Protein AF-A0A382H7U0-F1 (afdb_monomer)

Mean predicted aligned error: 3.83 Å

Radius of gyration: 14.36 Å; Cα contacts (8 Å, |Δi|>4): 143; chains: 1; bounding box: 32×33×40 Å

Foldseek 3Di:
DAFLLRHDAAAPDAPVNVVVCVPVPDDAAEDEQPDPVSLVVCVVVVHQAYEYELVCLLVSCVVVVHHQYEYEDDPPPDQDPVVQVVVVSVSSSSPHRYYDYPDDPPRD

Solvent-accessible surface area (backbone atoms only — not comparable to full-atom values): 6402 Å² total; per-residue (Å²): 95,68,45,74,58,72,44,87,43,60,57,79,53,48,76,65,52,57,56,66,40,60,88,67,78,72,80,81,49,73,49,65,51,92,46,71,70,47,42,51,50,38,59,76,69,62,51,55,30,40,39,41,50,77,92,46,41,67,62,49,40,71,77,43,64,32,57,33,32,30,32,52,62,66,88,88,78,60,62,40,60,66,55,49,50,54,52,44,52,53,45,25,37,69,63,40,74,40,74,47,68,92,67,64,95,79,51,103

Secondary structure (DSSP, 8-state):
-B-TTS-B---S--HHHHHHHTTSS----EE--SSHHHHHHHHHTT-SEEEE-TTTHHHHHHH-SSSEEEEEPPTT--SSHHHHHHHHHHHHHTT-SEEE-SS-TT--

Sequence (108 aa):
MYDFGRAPAKRDYTVKDLKDLKGSGTVLSMSNPANEAELRACLEAEIDLLTVWAEQLDECRRIAPTQFMGIGSTWAQFGTADEILSHAVDLMGRGADMYYTIRSYEVI

Structure (mmCIF, N/CA/C/O backbone):
data_AF-A0A382H7U0-F1
#
_entry.id   AF-A0A382H7U0-F1
#
loop_
_atom_site.group_PDB
_atom_site.id
_atom_site.type_symbol
_atom_site.label_atom_id
_atom_site.label_alt_id
_atom_site.label_comp_id
_atom_site.label_asym_id
_atom_site.label_entity_id
_atom_site.label_seq_id
_atom_site.pdbx_PDB_ins_code
_atom_site.Cartn_x
_atom_site.Cartn_y
_atom_site.Cartn_z
_atom_site.occupancy
_atom_site.B_iso_or_equiv
_atom_site.auth_seq_id
_atom_site.auth_comp_id
_atom_site.auth_asym_id
_atom_site.auth_atom_id
_atom_site.pdbx_PDB_model_num
ATOM 1 N N . MET A 1 1 ? -13.898 -7.919 0.436 1.00 85.00 1 MET A N 1
ATOM 2 C CA . MET A 1 1 ? -13.397 -7.953 -0.959 1.00 85.00 1 MET A CA 1
ATOM 3 C C . MET A 1 1 ? -12.481 -9.162 -1.115 1.00 85.00 1 MET A C 1
ATOM 5 O O . MET A 1 1 ? -12.192 -9.791 -0.107 1.00 85.00 1 MET A O 1
ATOM 9 N N . TYR A 1 2 ? -12.077 -9.521 -2.331 1.00 86.88 2 TYR A N 1
ATOM 10 C CA . TYR A 1 2 ? -10.973 -10.463 -2.546 1.00 86.88 2 TYR A CA 1
ATOM 11 C C . TYR A 1 2 ? -9.753 -9.673 -3.015 1.00 86.88 2 TYR A C 1
ATOM 13 O O . TYR A 1 2 ? -9.923 -8.686 -3.735 1.00 86.88 2 TYR A O 1
ATOM 21 N N . ASP A 1 3 ? -8.562 -10.069 -2.579 1.00 86.19 3 ASP A N 1
ATOM 22 C CA . ASP A 1 3 ? -7.310 -9.520 -3.099 1.00 86.19 3 ASP A CA 1
ATOM 23 C C . ASP A 1 3 ? -6.883 -10.210 -4.410 1.00 86.19 3 ASP A C 1
ATOM 25 O O . ASP A 1 3 ? -7.533 -11.141 -4.899 1.00 86.19 3 ASP A O 1
ATOM 29 N N . PHE A 1 4 ? -5.780 -9.742 -4.999 1.00 86.19 4 PHE A N 1
ATOM 30 C CA . PHE A 1 4 ? -5.209 -10.322 -6.219 1.00 86.19 4 PHE A CA 1
ATOM 31 C C . PHE A 1 4 ? -4.718 -11.768 -6.025 1.00 86.19 4 PHE A C 1
ATOM 33 O O . PHE A 1 4 ? -4.685 -12.535 -6.988 1.00 86.19 4 PHE A O 1
ATOM 40 N N . GLY A 1 5 ? -4.404 -12.160 -4.786 1.00 87.38 5 GLY A N 1
ATOM 41 C CA . GLY A 1 5 ? -4.040 -13.521 -4.387 1.00 87.38 5 GLY A CA 1
ATOM 42 C C . GLY A 1 5 ? -5.231 -14.475 -4.247 1.00 87.38 5 GLY A C 1
ATOM 43 O O . GLY A 1 5 ? -5.038 -15.658 -3.969 1.00 87.38 5 GLY A O 1
ATOM 44 N N . ARG A 1 6 ? -6.463 -13.998 -4.493 1.00 88.75 6 ARG A N 1
ATOM 45 C CA . ARG A 1 6 ? -7.723 -14.753 -4.350 1.00 88.75 6 ARG A CA 1
ATOM 46 C C . ARG A 1 6 ? -8.042 -15.119 -2.898 1.00 88.75 6 ARG A C 1
ATOM 48 O O . ARG A 1 6 ? -8.803 -16.060 -2.658 1.00 88.75 6 ARG A O 1
ATOM 55 N N . ALA A 1 7 ? -7.529 -14.356 -1.937 1.00 87.31 7 ALA A N 1
ATOM 56 C CA . ALA A 1 7 ? -7.880 -14.486 -0.532 1.00 87.31 7 ALA A CA 1
ATOM 57 C C . ALA A 1 7 ? -8.951 -13.450 -0.133 1.00 87.31 7 ALA A C 1
ATOM 59 O O . ALA A 1 7 ? -8.956 -12.321 -0.639 1.00 87.31 7 ALA A O 1
ATOM 60 N N . PRO A 1 8 ? -9.888 -13.798 0.771 1.00 89.88 8 PRO A N 1
ATOM 61 C CA . PRO A 1 8 ? -10.773 -12.815 1.379 1.00 89.88 8 PRO A CA 1
ATOM 62 C C . PRO A 1 8 ? -9.967 -11.748 2.125 1.00 89.88 8 PRO A C 1
ATOM 64 O O . PRO A 1 8 ? -9.121 -12.057 2.959 1.00 89.88 8 PRO A O 1
ATOM 67 N N . ALA A 1 9 ? -10.277 -10.485 1.854 1.00 89.88 9 ALA A N 1
ATOM 68 C CA . ALA A 1 9 ? -9.561 -9.336 2.378 1.00 89.88 9 ALA A CA 1
ATOM 69 C C . ALA A 1 9 ? -10.524 -8.225 2.820 1.00 89.88 9 ALA A C 1
ATOM 71 O O . ALA A 1 9 ? -11.613 -8.030 2.253 1.00 89.88 9 ALA A O 1
ATOM 72 N N . LYS A 1 10 ? -10.088 -7.463 3.823 1.00 93.62 10 LYS A N 1
ATOM 73 C CA . LYS A 1 10 ? -10.686 -6.192 4.237 1.00 93.62 10 LYS A CA 1
ATOM 74 C C . LYS A 1 10 ? -9.619 -5.111 4.112 1.00 93.62 10 LYS A C 1
ATOM 76 O O . LYS A 1 10 ? -8.471 -5.358 4.476 1.00 93.62 10 LYS A O 1
ATOM 81 N N . ARG A 1 11 ? -10.005 -3.944 3.600 1.00 94.00 11 ARG A N 1
ATOM 82 C CA . 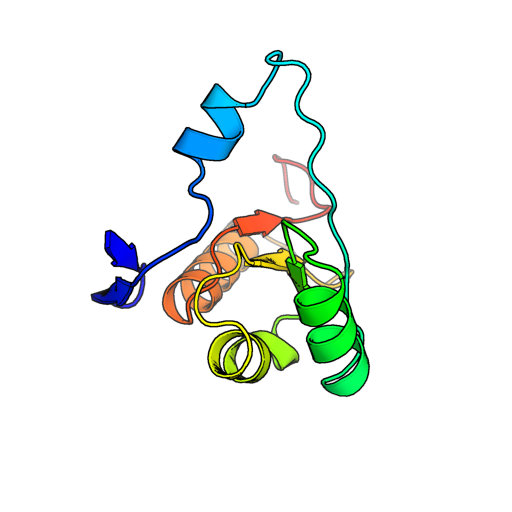A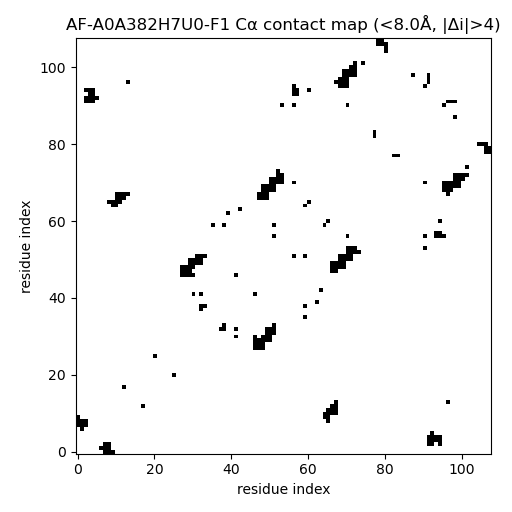RG A 1 11 ? -9.162 -2.753 3.567 1.00 94.00 11 ARG A CA 1
ATOM 83 C C . ARG A 1 11 ? -9.901 -1.572 4.168 1.00 94.00 11 ARG A C 1
ATOM 85 O O . ARG A 1 11 ? -11.123 -1.506 4.035 1.00 94.00 11 ARG A O 1
ATOM 92 N N . ASP A 1 12 ? -9.156 -0.692 4.822 1.00 95.00 12 ASP A N 1
ATOM 93 C CA . ASP A 1 12 ? -9.691 0.547 5.393 1.00 95.00 12 ASP A CA 1
ATOM 94 C C . ASP A 1 12 ? -10.016 1.557 4.287 1.00 95.00 12 ASP A C 1
ATOM 96 O O . ASP A 1 12 ? -11.016 2.263 4.368 1.00 95.00 12 ASP A O 1
ATOM 100 N N . TYR A 1 13 ? -9.241 1.519 3.198 1.00 96.50 13 TYR A N 1
ATOM 101 C CA . TYR A 1 13 ? -9.522 2.235 1.960 1.00 96.50 13 TYR A CA 1
ATOM 102 C C . TYR A 1 13 ? -9.409 1.313 0.746 1.00 96.50 13 TYR A C 1
ATOM 104 O O . TYR A 1 13 ? -8.635 0.359 0.718 1.00 96.50 13 TYR A O 1
ATOM 112 N N . THR A 1 14 ? -10.152 1.641 -0.302 1.00 94.88 14 THR A N 1
ATOM 113 C CA . THR A 1 14 ? -9.998 1.106 -1.655 1.00 94.88 14 THR A CA 1
ATOM 114 C C . THR A 1 14 ? -9.676 2.237 -2.628 1.00 94.88 14 THR A C 1
ATOM 116 O O . THR A 1 14 ? -9.904 3.409 -2.340 1.00 94.88 14 THR A O 1
ATOM 119 N N . VAL A 1 15 ? -9.232 1.907 -3.846 1.00 94.69 15 VAL A N 1
ATOM 120 C CA . VAL A 1 15 ? -9.042 2.913 -4.911 1.00 94.69 15 VAL A CA 1
ATOM 121 C C . VAL A 1 15 ? -10.322 3.719 -5.178 1.00 94.69 15 VAL A C 1
ATOM 123 O O . VAL A 1 15 ? -10.241 4.890 -5.546 1.00 94.69 15 VAL A O 1
ATOM 126 N N . LYS A 1 16 ? -11.506 3.120 -4.991 1.00 95.62 16 LYS A N 1
ATOM 127 C CA . LYS A 1 16 ? -12.776 3.841 -5.112 1.00 95.62 16 LYS A CA 1
ATOM 128 C C . LYS A 1 16 ? -12.915 4.889 -4.006 1.00 95.62 16 LYS A C 1
ATOM 130 O O . LYS A 1 16 ? -13.197 6.036 -4.325 1.00 95.62 16 LYS A O 1
ATOM 135 N N . ASP A 1 17 ? -12.653 4.518 -2.755 1.00 96.88 17 ASP A N 1
ATOM 136 C CA . ASP A 1 17 ? -12.732 5.449 -1.621 1.00 96.88 17 ASP A CA 1
ATOM 137 C C . ASP A 1 17 ? -11.754 6.615 -1.808 1.00 96.88 17 ASP A C 1
ATOM 139 O O . ASP A 1 17 ? -12.131 7.774 -1.656 1.00 96.88 17 ASP A O 1
ATOM 143 N N . LEU A 1 18 ? -10.526 6.333 -2.260 1.00 96.81 18 LEU A N 1
ATOM 144 C CA . LEU A 1 18 ? -9.534 7.370 -2.567 1.00 96.81 18 LEU A CA 1
ATOM 145 C C . LEU A 1 18 ? -10.007 8.333 -3.671 1.00 96.81 18 LEU A C 1
ATOM 147 O O . LEU A 1 18 ? -9.744 9.535 -3.604 1.00 96.81 18 LEU A O 1
ATOM 151 N N . LYS A 1 19 ? -10.710 7.823 -4.692 1.00 97.19 19 LYS A N 1
ATOM 152 C CA . LYS A 1 19 ? -11.302 8.655 -5.752 1.00 97.19 19 LYS A CA 1
ATOM 153 C C . LYS A 1 19 ? -12.454 9.507 -5.231 1.00 97.19 19 LYS A C 1
ATOM 155 O O . LYS A 1 19 ? -12.518 10.678 -5.584 1.00 97.19 19 LYS A O 1
ATOM 160 N N . ASP A 1 20 ? -13.317 8.948 -4.391 1.00 97.19 20 ASP A N 1
ATOM 161 C CA . ASP A 1 20 ? -14.465 9.662 -3.824 1.00 97.19 20 ASP A CA 1
ATOM 162 C C . ASP A 1 20 ? -14.025 10.760 -2.840 1.00 97.19 20 ASP A C 1
ATOM 164 O O . ASP A 1 20 ? -14.629 11.830 -2.780 1.00 97.19 20 ASP A O 1
ATOM 168 N N . LEU A 1 21 ? -12.929 10.535 -2.107 1.00 97.56 21 LEU A N 1
ATOM 169 C CA . LEU A 1 21 ? -12.332 11.536 -1.221 1.00 97.56 21 LEU A CA 1
ATOM 170 C C . LEU A 1 21 ? -11.665 12.685 -1.986 1.00 97.56 21 LEU A C 1
ATOM 172 O O . LEU A 1 21 ? -11.485 13.777 -1.433 1.00 97.56 21 LEU A O 1
ATOM 176 N N . LYS A 1 22 ? -11.297 12.489 -3.256 1.00 96.00 22 LYS A N 1
ATOM 177 C CA . LYS A 1 22 ? -10.622 13.520 -4.043 1.00 96.00 22 LYS A CA 1
ATOM 178 C C . LYS A 1 22 ? -11.537 14.733 -4.231 1.00 96.00 22 LYS A C 1
ATOM 180 O O . LYS A 1 22 ? -12.579 14.656 -4.865 1.00 96.00 22 LYS A O 1
ATOM 185 N N . GLY A 1 23 ? -11.102 15.883 -3.717 1.00 93.75 23 GLY A N 1
ATOM 186 C CA . GLY A 1 23 ? -11.866 17.134 -3.797 1.00 93.75 23 GLY A CA 1
ATOM 187 C C . GLY A 1 23 ? -12.921 17.306 -2.699 1.00 93.75 23 GLY A C 1
ATOM 188 O O . GLY A 1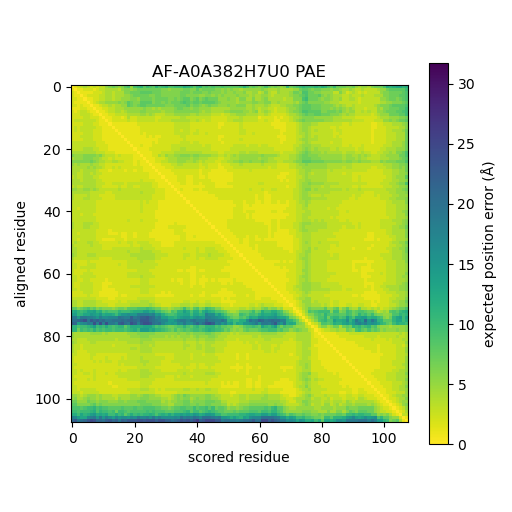 23 ? -13.584 18.337 -2.677 1.00 93.75 23 GLY A O 1
ATOM 189 N N . SER A 1 24 ? -13.040 16.355 -1.765 1.00 97.06 24 SER A N 1
ATOM 190 C CA . SER A 1 24 ? -13.945 16.456 -0.606 1.00 97.06 24 SER A CA 1
ATOM 191 C C . SER A 1 24 ? -13.459 17.424 0.483 1.00 97.06 24 SER A C 1
ATOM 193 O O . SER A 1 24 ? -14.244 17.851 1.322 1.00 97.06 24 SER A O 1
ATOM 195 N N . GLY A 1 25 ? -12.164 17.762 0.483 1.00 96.50 25 GLY A N 1
ATOM 196 C CA . GLY A 1 25 ? -11.508 18.514 1.558 1.00 96.50 25 GLY A CA 1
ATOM 197 C C . GLY A 1 25 ? -10.882 17.631 2.643 1.00 96.50 25 GLY A C 1
ATOM 198 O O . GLY A 1 25 ? -10.055 18.128 3.404 1.00 96.50 25 GLY A O 1
ATOM 199 N N . THR A 1 26 ? -11.191 16.330 2.679 1.00 96.88 26 THR A N 1
ATOM 200 C CA . THR A 1 26 ? -10.477 15.368 3.529 1.00 96.88 26 THR A CA 1
ATOM 201 C C . THR A 1 26 ? -9.040 15.197 3.039 1.00 96.88 26 THR A C 1
ATOM 203 O O . THR A 1 26 ? -8.799 14.937 1.857 1.00 96.88 26 THR A O 1
ATOM 206 N N . VAL A 1 27 ? -8.084 15.334 3.957 1.00 96.06 27 VAL A N 1
ATOM 207 C CA . VAL A 1 27 ? -6.654 15.133 3.703 1.00 96.06 27 VAL A CA 1
ATOM 208 C C . VAL A 1 27 ? -6.239 13.821 4.349 1.00 96.06 27 VAL A C 1
ATOM 210 O O . VAL A 1 27 ? -6.461 13.639 5.540 1.00 96.06 27 VAL A O 1
ATOM 213 N N . LEU A 1 28 ? -5.639 12.931 3.560 1.00 97.19 28 LEU A N 1
ATOM 214 C CA . LEU A 1 28 ? -5.102 11.663 4.044 1.00 97.19 28 LEU A CA 1
ATOM 215 C C . LEU A 1 28 ? -3.609 11.796 4.334 1.00 97.19 28 LEU A C 1
ATOM 217 O O . LEU A 1 28 ? -2.867 12.428 3.574 1.00 97.19 28 LEU A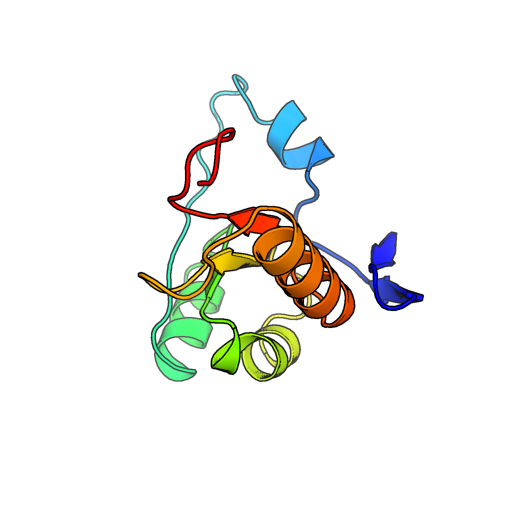 O 1
ATOM 221 N N . SER A 1 29 ? -3.180 11.164 5.415 1.00 98.00 29 SER A N 1
ATOM 222 C CA . SER A 1 29 ? -1.781 10.997 5.785 1.00 98.00 29 SER A CA 1
ATOM 223 C C . SER A 1 29 ? -1.170 9.775 5.092 1.00 98.00 29 SER A C 1
ATOM 225 O O . SER A 1 29 ? -1.830 8.772 4.826 1.00 98.00 29 SER A O 1
ATOM 227 N N . MET A 1 30 ? 0.118 9.855 4.764 1.00 97.19 30 MET A N 1
ATOM 228 C CA . MET A 1 30 ? 0.856 8.729 4.201 1.00 97.19 30 MET A CA 1
ATOM 229 C C . MET A 1 30 ? 2.255 8.685 4.801 1.00 97.19 30 MET A C 1
ATOM 231 O O . MET A 1 30 ? 2.918 9.720 4.884 1.00 97.19 30 MET A O 1
ATOM 235 N N . SER A 1 31 ? 2.703 7.495 5.197 1.00 97.00 31 SER A N 1
ATOM 236 C CA . SER A 1 31 ? 4.032 7.286 5.782 1.00 97.00 31 SER A CA 1
ATOM 237 C C . SER A 1 31 ? 4.745 6.081 5.169 1.00 97.00 31 SER A C 1
ATOM 239 O O . SER A 1 31 ? 4.110 5.179 4.616 1.00 97.00 31 SER A O 1
ATOM 241 N N . ASN A 1 32 ? 6.073 6.073 5.283 1.00 95.44 32 ASN A N 1
ATOM 242 C CA . ASN A 1 32 ? 6.943 4.969 4.889 1.00 95.44 32 ASN A CA 1
ATOM 243 C C . ASN A 1 32 ? 7.755 4.492 6.104 1.00 95.44 32 ASN A C 1
ATOM 245 O O . ASN A 1 32 ? 8.826 5.047 6.359 1.00 95.44 32 ASN A O 1
ATOM 249 N N . PRO A 1 33 ? 7.235 3.531 6.890 1.00 96.00 33 PRO A N 1
ATOM 250 C CA . PRO A 1 33 ? 7.950 3.005 8.045 1.00 96.00 33 PRO A CA 1
ATOM 251 C C . PRO A 1 33 ? 9.137 2.134 7.612 1.00 96.00 33 PRO A C 1
ATOM 253 O O . PRO A 1 33 ? 8.994 1.204 6.818 1.00 96.00 33 PRO A O 1
ATOM 256 N N . ALA A 1 34 ? 10.313 2.373 8.190 1.00 94.31 34 ALA A N 1
ATOM 257 C CA . ALA A 1 34 ? 11.527 1.631 7.854 1.00 94.31 34 ALA A CA 1
ATOM 258 C C . ALA A 1 34 ? 11.618 0.253 8.539 1.00 94.31 34 ALA A C 1
ATOM 260 O O . ALA A 1 34 ? 12.423 -0.587 8.134 1.00 94.31 34 ALA A O 1
ATOM 261 N N . ASN A 1 35 ? 10.836 0.008 9.593 1.00 96.00 35 ASN A N 1
ATOM 262 C CA . ASN A 1 35 ? 10.893 -1.209 10.409 1.00 96.00 35 ASN A CA 1
ATOM 263 C C . ASN A 1 35 ? 9.577 -1.447 11.179 1.00 96.00 35 ASN A C 1
ATOM 265 O O . ASN A 1 35 ? 8.671 -0.616 11.156 1.00 96.00 35 ASN A O 1
ATOM 269 N N . GLU A 1 36 ? 9.474 -2.581 11.885 1.00 97.25 36 GLU A N 1
ATOM 270 C CA . GLU A 1 36 ? 8.279 -2.942 12.666 1.00 97.25 36 GLU A CA 1
ATOM 271 C C . GLU A 1 36 ? 7.918 -1.901 13.740 1.00 97.25 36 GLU A C 1
ATOM 273 O O . GLU A 1 36 ? 6.736 -1.614 13.931 1.00 97.25 36 GLU A O 1
ATOM 278 N N . ALA A 1 37 ? 8.904 -1.325 14.436 1.00 98.19 37 ALA A N 1
ATOM 279 C CA . ALA A 1 37 ? 8.631 -0.345 15.487 1.00 98.19 37 ALA A CA 1
ATOM 280 C C . ALA A 1 37 ? 7.972 0.916 14.905 1.00 98.19 37 ALA A C 1
ATOM 282 O O . ALA A 1 37 ? 6.958 1.385 15.422 1.00 98.19 37 ALA A O 1
ATOM 283 N N . GLU A 1 38 ? 8.488 1.409 13.780 1.00 98.31 38 GLU A N 1
ATOM 284 C CA . GLU A 1 38 ? 7.900 2.536 13.053 1.00 98.31 38 GLU A CA 1
ATOM 285 C C . GLU A 1 38 ? 6.539 2.198 12.439 1.00 98.31 38 GLU A C 1
ATOM 287 O O . GLU A 1 38 ? 5.641 3.039 12.450 1.00 98.31 38 GLU A O 1
ATOM 292 N N . LEU A 1 39 ? 6.347 0.970 11.947 1.00 98.38 39 LEU A N 1
ATOM 293 C CA . LEU A 1 39 ? 5.047 0.522 11.449 1.00 98.38 39 LEU A CA 1
ATOM 294 C C . LEU A 1 39 ? 3.997 0.582 12.560 1.00 98.38 39 LEU A C 1
ATOM 296 O O . LEU A 1 39 ? 2.917 1.128 12.355 1.00 98.38 39 LEU A O 1
ATOM 300 N N . ARG A 1 40 ? 4.320 0.067 13.750 1.00 98.38 40 ARG A N 1
ATOM 301 C CA . ARG A 1 40 ? 3.419 0.119 14.908 1.00 98.38 40 ARG A CA 1
ATOM 302 C C . ARG A 1 40 ? 3.128 1.553 15.337 1.00 98.38 40 ARG A C 1
ATOM 304 O O . ARG A 1 40 ? 1.974 1.855 15.618 1.00 98.38 40 ARG A O 1
ATOM 311 N N . ALA A 1 41 ? 4.131 2.431 15.308 1.00 98.50 41 ALA A N 1
ATOM 312 C CA . ALA A 1 41 ? 3.931 3.851 15.579 1.00 98.50 41 ALA A CA 1
ATOM 313 C C . ALA A 1 41 ? 2.996 4.511 14.549 1.00 98.50 41 ALA A C 1
ATOM 315 O O . ALA A 1 41 ? 2.144 5.308 14.927 1.00 98.50 41 ALA A O 1
ATOM 316 N N . CYS A 1 42 ? 3.092 4.146 13.264 1.00 98.50 42 CYS A N 1
ATOM 317 C CA . CYS A 1 42 ? 2.156 4.623 12.240 1.00 98.50 42 CYS A CA 1
ATOM 318 C C . CYS A 1 42 ? 0.718 4.160 12.516 1.00 98.50 42 CYS A C 1
ATOM 320 O O . CYS A 1 42 ? -0.210 4.941 12.331 1.00 98.50 42 CYS A O 1
ATOM 322 N N . LEU A 1 43 ? 0.530 2.914 12.964 1.00 98.12 43 LEU A N 1
ATOM 323 C CA . LEU A 1 43 ? -0.794 2.389 13.316 1.00 98.12 43 LEU A CA 1
ATOM 324 C C . LEU A 1 43 ? -1.382 3.085 14.549 1.00 98.12 43 LEU A C 1
ATOM 326 O O . LEU A 1 43 ? -2.562 3.416 14.551 1.00 98.12 43 LEU A O 1
ATOM 330 N N . GLU A 1 44 ? -0.568 3.321 15.579 1.00 98.38 44 GLU A N 1
ATOM 331 C CA . GLU A 1 44 ? -0.978 4.048 16.788 1.00 98.38 44 GLU A CA 1
ATOM 332 C C . GLU A 1 44 ? -1.327 5.512 16.489 1.00 98.38 44 GLU A C 1
ATOM 334 O O . GLU A 1 44 ? -2.275 6.046 17.056 1.00 98.38 44 GLU A O 1
ATOM 339 N N . ALA A 1 45 ? -0.594 6.143 15.569 1.00 98.25 45 ALA A N 1
ATOM 340 C CA . ALA A 1 45 ? -0.850 7.505 15.108 1.00 98.25 45 ALA A CA 1
ATOM 341 C C . ALA A 1 45 ? -1.976 7.608 14.062 1.00 98.25 45 ALA A C 1
ATOM 343 O O . ALA A 1 45 ? -2.189 8.694 13.524 1.00 98.25 45 ALA A O 1
ATOM 344 N N . GLU A 1 46 ? -2.661 6.501 13.753 1.00 97.38 46 GLU A N 1
ATOM 345 C CA . GLU A 1 46 ? -3.762 6.436 12.783 1.00 97.38 46 GLU A CA 1
ATOM 346 C C . GLU A 1 46 ? -3.378 6.959 11.386 1.00 97.38 46 GLU A C 1
ATOM 348 O O . GLU A 1 46 ? -4.166 7.622 10.711 1.00 97.38 46 GLU A O 1
ATOM 353 N N . ILE A 1 47 ? -2.159 6.649 10.926 1.00 98.31 47 ILE A N 1
ATOM 354 C CA . ILE A 1 47 ? -1.738 6.960 9.5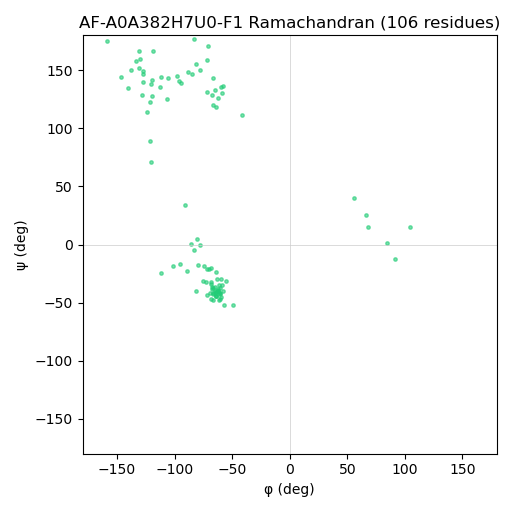56 1.00 98.31 47 ILE A CA 1
ATOM 355 C C . ILE A 1 47 ? -2.633 6.215 8.557 1.00 98.31 47 ILE A C 1
ATOM 357 O O . ILE A 1 47 ? -2.748 4.989 8.606 1.00 98.31 47 ILE A O 1
ATOM 361 N N . ASP A 1 48 ? -3.221 6.955 7.614 1.00 97.94 48 ASP A N 1
ATOM 362 C CA . ASP A 1 48 ? -4.237 6.432 6.694 1.00 97.94 48 ASP A CA 1
ATOM 363 C C . ASP A 1 48 ? -3.663 5.415 5.702 1.00 97.94 48 ASP A C 1
ATOM 365 O O . ASP A 1 48 ? -4.254 4.360 5.455 1.00 97.94 48 ASP A O 1
ATOM 369 N N . LEU A 1 49 ? -2.522 5.759 5.097 1.00 97.69 49 LEU A N 1
ATOM 370 C CA . LEU A 1 49 ? -1.918 5.020 3.992 1.00 97.69 49 LEU A CA 1
ATOM 371 C C . LEU A 1 49 ? -0.456 4.690 4.295 1.00 97.69 49 LEU A C 1
ATOM 373 O O . LEU A 1 49 ? 0.311 5.527 4.777 1.00 97.69 49 LEU A O 1
ATOM 377 N N . LEU A 1 50 ? -0.038 3.482 3.932 1.00 97.50 50 LEU A N 1
ATOM 378 C CA . LEU A 1 50 ? 1.343 3.038 4.092 1.00 97.50 50 LEU A CA 1
ATOM 379 C C . LEU A 1 50 ? 2.014 2.867 2.736 1.00 97.50 50 LEU A C 1
ATOM 381 O O . LEU A 1 50 ? 1.400 2.412 1.772 1.00 97.50 50 LEU A O 1
ATOM 385 N N . THR A 1 51 ? 3.296 3.200 2.678 1.00 95.62 51 THR A N 1
ATOM 386 C CA . THR A 1 51 ? 4.181 2.855 1.568 1.00 95.62 51 THR A CA 1
ATOM 387 C C . THR A 1 51 ? 5.343 2.038 2.101 1.00 95.62 51 THR A C 1
ATOM 389 O O . THR A 1 51 ? 6.037 2.515 2.987 1.00 95.62 51 THR A O 1
ATOM 392 N N . VAL A 1 52 ? 5.562 0.828 1.591 1.00 94.88 52 VAL A N 1
ATOM 393 C CA . VAL A 1 52 ? 6.609 -0.074 2.103 1.00 94.88 52 VAL A CA 1
ATOM 394 C C . VAL A 1 52 ? 7.459 -0.644 0.970 1.00 94.88 52 VAL A C 1
ATOM 396 O O . VAL A 1 52 ? 7.108 -0.540 -0.211 1.00 94.88 52 VAL A O 1
ATOM 399 N N . TRP A 1 53 ? 8.592 -1.244 1.325 1.00 92.69 53 TRP A N 1
ATOM 400 C CA . TRP A 1 53 ? 9.443 -1.956 0.373 1.00 92.69 53 TRP A CA 1
ATOM 401 C C . TRP A 1 53 ? 8.929 -3.376 0.102 1.00 92.69 53 TRP A C 1
ATOM 403 O O . TRP A 1 53 ? 8.244 -3.981 0.930 1.00 92.69 53 TRP A O 1
ATOM 413 N N . ALA A 1 54 ? 9.277 -3.930 -1.061 1.00 92.12 54 ALA A N 1
ATOM 414 C CA . ALA A 1 54 ? 8.843 -5.263 -1.492 1.00 92.12 54 ALA A CA 1
ATOM 415 C C . ALA A 1 54 ? 9.265 -6.375 -0.512 1.00 92.12 54 ALA A C 1
ATOM 417 O O . ALA A 1 54 ? 8.529 -7.339 -0.288 1.00 92.12 54 ALA A O 1
ATOM 418 N N . GLU A 1 55 ? 10.435 -6.219 0.103 1.00 91.94 55 GLU A N 1
ATOM 419 C CA . GLU A 1 55 ? 11.012 -7.140 1.082 1.00 91.94 55 GLU A CA 1
ATOM 420 C C . GLU A 1 55 ? 10.274 -7.103 2.427 1.00 91.94 55 GLU A C 1
ATOM 422 O O . GLU A 1 55 ? 10.353 -8.054 3.200 1.00 91.94 55 GLU A O 1
ATOM 427 N N . GLN A 1 56 ? 9.548 -6.019 2.712 1.00 93.69 56 GLN A N 1
ATOM 428 C CA . GLN A 1 56 ? 8.812 -5.827 3.963 1.00 93.69 56 GLN A CA 1
ATOM 429 C C . GLN A 1 56 ? 7.337 -6.233 3.852 1.00 93.69 56 GLN A C 1
ATOM 431 O O . GLN A 1 56 ? 6.685 -6.414 4.879 1.00 93.69 56 GLN A O 1
ATOM 436 N N . LEU A 1 57 ? 6.807 -6.377 2.631 1.00 94.69 57 LEU A N 1
ATOM 437 C CA . LEU A 1 57 ? 5.373 -6.516 2.355 1.00 94.69 57 LEU A CA 1
ATOM 438 C C . LEU A 1 57 ? 4.681 -7.571 3.223 1.00 94.69 57 LEU A C 1
ATOM 440 O O . LEU A 1 57 ? 3.672 -7.265 3.854 1.00 94.69 57 LEU A O 1
ATOM 444 N N . ASP A 1 58 ? 5.215 -8.790 3.275 1.00 94.88 58 ASP A N 1
ATOM 445 C CA . ASP A 1 58 ? 4.534 -9.902 3.949 1.00 94.88 58 ASP A CA 1
ATOM 446 C C . ASP A 1 58 ? 4.421 -9.648 5.462 1.00 94.88 58 ASP A C 1
ATOM 448 O O . ASP A 1 58 ? 3.374 -9.870 6.074 1.00 94.88 58 ASP A O 1
ATOM 452 N N . GLU A 1 59 ? 5.480 -9.102 6.058 1.00 96.38 59 GLU A N 1
ATOM 453 C CA . GLU A 1 59 ? 5.520 -8.768 7.479 1.00 96.38 59 GLU A CA 1
ATOM 454 C C . GLU A 1 59 ? 4.639 -7.554 7.795 1.00 96.38 59 GLU A C 1
ATOM 456 O O . GLU A 1 59 ? 3.841 -7.578 8.738 1.00 96.38 59 GLU A O 1
ATOM 461 N N . CYS A 1 60 ? 4.701 -6.513 6.961 1.00 96.81 60 CYS A N 1
ATOM 462 C CA . CYS A 1 60 ? 3.828 -5.355 7.090 1.00 96.81 60 CYS A CA 1
ATOM 463 C C . CYS A 1 60 ? 2.357 -5.753 6.963 1.00 96.81 60 CYS A C 1
ATOM 465 O O . CYS A 1 60 ? 1.541 -5.294 7.758 1.00 96.81 60 CYS A O 1
ATOM 467 N N . ARG A 1 61 ? 2.002 -6.637 6.026 1.00 95.44 61 ARG A N 1
ATOM 468 C CA . ARG A 1 61 ? 0.624 -7.107 5.849 1.00 95.44 61 ARG A CA 1
ATOM 469 C C . ARG A 1 61 ? 0.156 -7.973 7.019 1.00 95.44 61 ARG A C 1
ATOM 471 O O . ARG A 1 61 ? -1.019 -7.911 7.378 1.00 95.44 61 ARG A O 1
ATOM 478 N N . ARG A 1 62 ? 1.055 -8.737 7.648 1.00 96.12 62 ARG A N 1
ATOM 479 C CA . ARG A 1 62 ? 0.765 -9.495 8.876 1.00 96.12 62 ARG A CA 1
ATOM 480 C C . ARG A 1 62 ? 0.433 -8.575 10.055 1.00 96.12 62 ARG A C 1
ATOM 482 O O . ARG A 1 62 ? -0.467 -8.890 10.832 1.00 96.12 62 ARG A O 1
ATOM 489 N N . ILE A 1 63 ? 1.151 -7.460 10.197 1.00 97.62 63 ILE A N 1
ATOM 490 C CA . ILE A 1 63 ? 0.972 -6.493 11.294 1.00 97.62 63 ILE A CA 1
ATOM 491 C C . ILE A 1 63 ? -0.195 -5.526 11.019 1.00 97.62 63 ILE A C 1
ATOM 493 O O . ILE A 1 63 ? -0.959 -5.221 11.933 1.00 97.62 63 ILE A O 1
ATOM 497 N N . ALA A 1 64 ? -0.345 -5.078 9.771 1.00 97.19 64 ALA A N 1
ATOM 498 C CA . ALA A 1 64 ? -1.326 -4.103 9.291 1.00 97.19 64 ALA A CA 1
ATOM 499 C C . ALA A 1 64 ? -2.225 -4.727 8.192 1.00 97.19 64 ALA A C 1
ATOM 501 O O . ALA A 1 64 ? -2.099 -4.420 6.997 1.00 97.19 64 ALA A O 1
ATOM 502 N N . PRO A 1 65 ? -3.130 -5.655 8.559 1.00 95.50 65 PRO A N 1
ATOM 503 C CA . PRO A 1 65 ? -3.891 -6.445 7.589 1.00 95.50 65 PRO A CA 1
ATOM 504 C C . PRO A 1 65 ? -4.917 -5.632 6.789 1.00 95.50 65 PRO A C 1
ATOM 506 O O . PRO A 1 65 ? -5.336 -6.081 5.719 1.00 95.50 65 PRO A O 1
ATOM 509 N N . THR A 1 66 ? -5.328 -4.459 7.284 1.00 96.62 66 THR A N 1
ATOM 510 C CA . THR A 1 66 ? -6.392 -3.642 6.679 1.00 96.62 66 THR A CA 1
ATOM 511 C C . THR A 1 66 ? -5.905 -2.335 6.067 1.00 96.62 66 THR A C 1
ATOM 513 O O . THR A 1 66 ? -6.543 -1.850 5.134 1.00 96.62 66 THR A O 1
ATOM 516 N N . GLN A 1 67 ? -4.774 -1.788 6.514 1.00 97.19 67 GLN A N 1
ATOM 517 C CA . GLN A 1 67 ? -4.247 -0.530 5.988 1.00 97.19 67 GLN A CA 1
ATOM 518 C C . GLN A 1 67 ? -4.011 -0.630 4.480 1.00 97.19 67 GLN A C 1
ATOM 520 O O . GLN A 1 67 ? -3.475 -1.628 3.985 1.00 97.19 67 GLN A O 1
ATOM 525 N N . PHE A 1 68 ? -4.403 0.415 3.751 1.00 97.00 68 PHE A N 1
ATOM 526 C CA . PHE A 1 68 ? -4.100 0.512 2.329 1.00 97.00 68 PHE A CA 1
ATOM 527 C C . PHE A 1 68 ? -2.588 0.675 2.159 1.00 97.00 68 PHE A C 1
ATOM 529 O O . PHE A 1 68 ? -1.993 1.621 2.683 1.00 97.00 68 PHE A O 1
ATOM 536 N N . MET A 1 69 ? -1.969 -0.263 1.447 1.00 96.25 69 MET A N 1
ATOM 537 C CA . MET A 1 69 ? -0.516 -0.398 1.393 1.00 96.25 69 MET A CA 1
ATOM 538 C C . MET A 1 69 ? -0.012 -0.351 -0.046 1.00 96.25 69 MET A C 1
ATOM 540 O O . MET A 1 69 ? -0.289 -1.240 -0.855 1.00 96.25 69 MET A O 1
ATOM 544 N N . GLY A 1 70 ? 0.746 0.695 -0.355 1.00 95.00 70 GLY A N 1
ATOM 545 C CA . GLY A 1 70 ? 1.490 0.826 -1.597 1.00 95.00 70 GLY A CA 1
ATOM 546 C C . GLY A 1 70 ? 2.887 0.219 -1.503 1.00 95.00 70 GLY A C 1
ATOM 547 O O . GLY A 1 70 ? 3.526 0.275 -0.454 1.00 95.00 70 GLY A O 1
ATOM 548 N N . ILE A 1 71 ? 3.380 -0.307 -2.622 1.00 93.25 71 ILE A N 1
ATOM 549 C CA . ILE A 1 71 ? 4.775 -0.722 -2.788 1.00 93.25 71 ILE A CA 1
ATOM 550 C C . ILE A 1 71 ? 5.456 0.184 -3.809 1.00 93.25 71 ILE A C 1
ATOM 552 O O . ILE A 1 71 ? 4.901 0.455 -4.879 1.00 93.25 71 ILE A O 1
ATOM 556 N N . GLY A 1 72 ? 6.672 0.618 -3.484 1.00 83.25 72 GLY A N 1
ATOM 557 C CA . GLY A 1 72 ? 7.547 1.334 -4.407 1.00 83.25 72 GLY A CA 1
ATOM 558 C C . GLY A 1 72 ? 8.519 0.422 -5.135 1.00 83.25 72 GLY A C 1
ATOM 559 O O . GLY A 1 72 ? 9.132 -0.450 -4.523 1.00 83.25 72 GLY A O 1
ATOM 560 N N . SER A 1 73 ? 8.723 0.663 -6.431 1.00 75.12 73 SER A N 1
ATOM 561 C CA . SER A 1 73 ? 9.881 0.112 -7.144 1.00 75.12 73 SER A CA 1
ATOM 562 C C . SER A 1 73 ? 11.176 0.706 -6.578 1.00 75.12 73 SER A C 1
ATOM 564 O O . SER A 1 73 ? 11.272 1.936 -6.475 1.00 75.12 73 SER A O 1
ATOM 566 N N . THR A 1 74 ? 12.195 -0.105 -6.283 1.00 70.12 74 THR A N 1
ATOM 567 C CA . THR A 1 74 ? 13.514 0.455 -5.956 1.00 70.12 74 THR A CA 1
ATOM 568 C C . THR A 1 74 ? 14.175 1.029 -7.213 1.00 70.12 74 THR A C 1
ATOM 570 O O . THR A 1 74 ? 13.841 0.685 -8.351 1.00 70.12 74 THR A O 1
ATOM 573 N N . TRP A 1 75 ? 15.136 1.931 -7.019 1.00 60.84 75 TRP A N 1
ATOM 5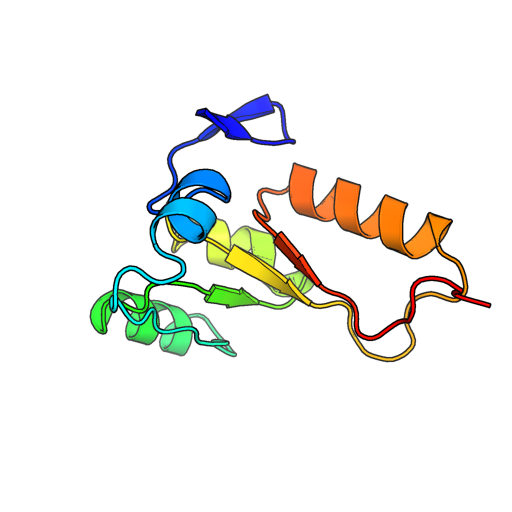74 C CA . TRP A 1 75 ? 15.868 2.567 -8.111 1.00 60.84 75 TRP A CA 1
ATOM 575 C C . TRP A 1 75 ? 16.612 1.521 -8.964 1.00 60.84 75 TRP A C 1
ATOM 577 O O . TRP A 1 75 ? 17.253 0.623 -8.425 1.00 60.84 75 TRP A O 1
ATOM 587 N N . ALA A 1 76 ? 16.527 1.661 -10.293 1.00 61.12 76 ALA A N 1
ATOM 588 C CA . ALA A 1 76 ? 17.250 0.875 -11.306 1.00 61.12 76 ALA A CA 1
ATOM 589 C C . ALA A 1 76 ? 16.897 -0.626 -11.480 1.00 61.12 76 ALA A C 1
ATOM 591 O O . ALA A 1 76 ? 17.647 -1.328 -12.149 1.00 61.12 76 ALA A O 1
ATOM 592 N N . GLN A 1 77 ? 15.768 -1.128 -10.961 1.00 65.38 77 GLN A N 1
ATOM 593 C CA . GLN A 1 77 ? 15.453 -2.568 -11.049 1.00 65.38 77 GLN A CA 1
ATOM 594 C C . GLN A 1 77 ? 14.978 -3.074 -12.420 1.00 65.38 77 GLN A C 1
ATOM 596 O O . GLN A 1 77 ? 15.235 -4.228 -12.743 1.00 65.38 77 GLN A O 1
ATOM 601 N N . PHE A 1 78 ? 14.288 -2.250 -13.214 1.00 77.12 78 PHE A N 1
ATOM 602 C CA . PHE A 1 78 ? 13.589 -2.734 -14.409 1.00 77.12 78 PHE A CA 1
ATOM 603 C C . PHE A 1 78 ? 13.955 -1.921 -15.646 1.00 77.12 78 PHE A C 1
ATOM 605 O O . PHE A 1 78 ? 13.909 -0.683 -15.629 1.00 77.12 78 PHE A O 1
ATOM 612 N N . GLY A 1 79 ? 14.342 -2.633 -16.701 1.00 78.81 79 GLY A N 1
ATOM 613 C CA . GLY A 1 79 ? 14.650 -2.091 -18.018 1.00 78.81 79 GLY A CA 1
ATOM 614 C C . GLY A 1 79 ? 13.425 -2.028 -18.923 1.00 78.81 79 GLY A C 1
ATOM 615 O O . GLY A 1 79 ? 13.403 -1.209 -19.827 1.00 78.81 79 GLY A O 1
ATOM 616 N N . THR A 1 80 ? 12.384 -2.826 -18.668 1.00 86.38 80 THR A N 1
ATOM 617 C CA . THR A 1 80 ? 11.204 -2.893 -19.549 1.00 86.38 80 THR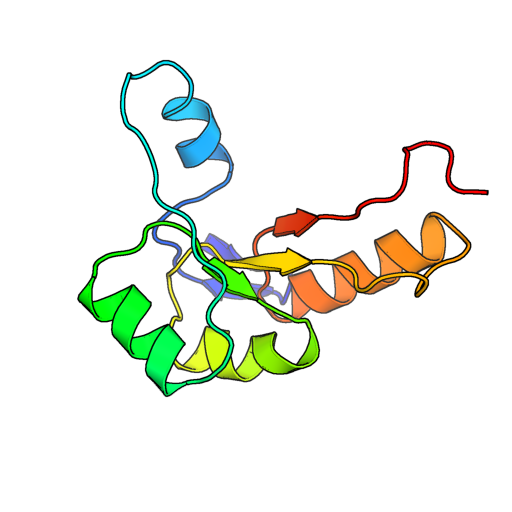 A CA 1
ATOM 618 C C . THR A 1 80 ? 9.880 -2.738 -18.802 1.00 86.38 80 THR A C 1
ATOM 620 O O . THR A 1 80 ? 9.784 -2.974 -17.596 1.00 86.38 80 THR A O 1
ATOM 623 N N . ALA A 1 81 ? 8.824 -2.365 -19.530 1.00 87.50 81 ALA A N 1
ATOM 624 C CA . ALA A 1 81 ? 7.467 -2.311 -18.985 1.00 87.50 81 ALA A CA 1
ATOM 625 C C . ALA A 1 81 ? 6.965 -3.689 -18.509 1.00 87.50 81 ALA A C 1
ATOM 627 O O . ALA A 1 81 ? 6.271 -3.768 -17.496 1.00 87.50 81 ALA A O 1
ATOM 628 N N . ASP A 1 82 ? 7.354 -4.766 -19.196 1.00 88.81 82 ASP A N 1
ATOM 629 C CA . ASP A 1 82 ? 6.947 -6.133 -18.854 1.00 88.81 82 ASP A CA 1
ATOM 630 C C . ASP A 1 82 ? 7.545 -6.596 -17.523 1.00 88.81 82 ASP A C 1
ATOM 632 O O . ASP A 1 82 ? 6.857 -7.235 -16.724 1.00 88.81 82 ASP A O 1
ATOM 636 N N . GLU A 1 83 ? 8.799 -6.237 -17.242 1.00 88.69 83 GLU A N 1
ATOM 637 C CA . GLU A 1 83 ? 9.432 -6.517 -15.951 1.00 88.69 83 GLU A CA 1
AT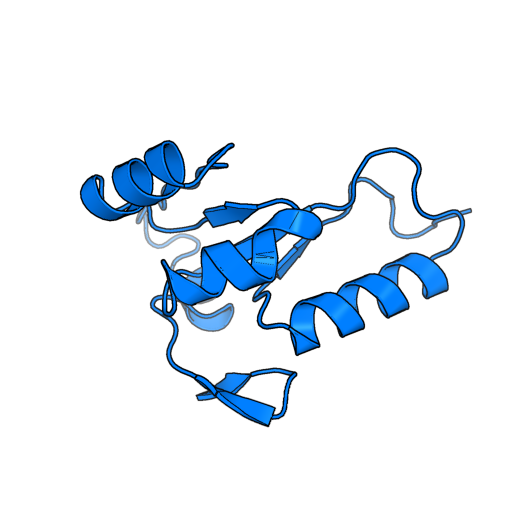OM 638 C C . GLU A 1 83 ? 8.720 -5.782 -14.807 1.00 88.69 83 GLU A C 1
ATOM 640 O O . GLU A 1 83 ? 8.413 -6.388 -13.778 1.00 88.69 83 GLU A O 1
ATOM 645 N N . ILE A 1 84 ? 8.384 -4.503 -15.012 1.00 88.81 84 ILE A N 1
ATOM 646 C CA . ILE A 1 84 ? 7.641 -3.697 -14.031 1.00 88.81 84 ILE A CA 1
ATOM 647 C C . ILE A 1 84 ? 6.265 -4.309 -13.771 1.00 88.81 84 ILE A C 1
ATOM 649 O O . ILE A 1 84 ? 5.872 -4.472 -12.615 1.00 88.81 84 ILE A O 1
ATOM 653 N N . LEU A 1 85 ? 5.528 -4.655 -14.830 1.00 89.88 85 LEU A N 1
ATOM 654 C CA . LEU A 1 85 ? 4.192 -5.233 -14.709 1.00 89.88 85 LEU A CA 1
ATOM 655 C C . LEU A 1 85 ? 4.236 -6.597 -14.018 1.00 89.88 85 LEU A C 1
ATOM 657 O O . LEU A 1 85 ? 3.433 -6.847 -13.121 1.00 89.88 85 LEU A O 1
ATOM 661 N N . SER A 1 86 ? 5.184 -7.454 -14.398 1.00 91.38 86 SER A N 1
ATOM 662 C CA . SER A 1 86 ? 5.352 -8.782 -13.796 1.00 91.38 86 SER A CA 1
ATOM 663 C C . SER A 1 86 ? 5.619 -8.675 -12.298 1.00 91.38 86 SER A C 1
ATOM 665 O O . SER A 1 86 ? 4.971 -9.353 -11.501 1.00 91.38 86 SER A O 1
ATOM 667 N N . HIS A 1 87 ? 6.508 -7.765 -11.903 1.00 91.62 87 HIS A N 1
ATOM 668 C CA . HIS A 1 87 ? 6.802 -7.508 -10.500 1.00 91.62 87 HIS A CA 1
ATOM 669 C C . HIS A 1 87 ? 5.605 -6.900 -9.751 1.00 91.62 87 HIS A C 1
ATOM 671 O O . HIS A 1 87 ? 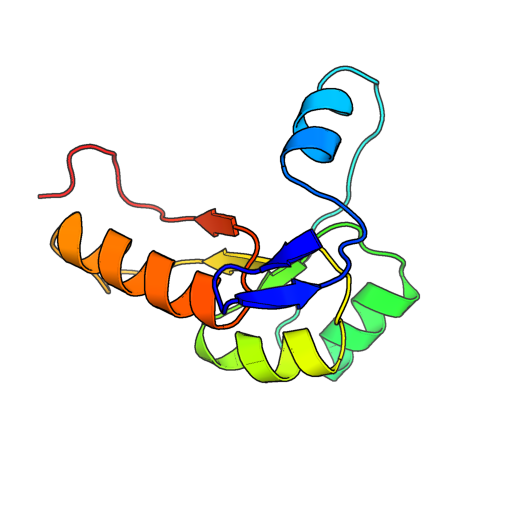5.294 -7.309 -8.635 1.00 91.62 87 HIS A O 1
ATOM 677 N N . ALA A 1 88 ? 4.880 -5.959 -10.361 1.00 92.25 88 ALA A N 1
ATOM 678 C CA . ALA A 1 88 ? 3.683 -5.378 -9.759 1.00 92.25 88 ALA A CA 1
ATOM 679 C C . ALA A 1 88 ? 2.589 -6.433 -9.515 1.00 92.25 88 ALA A C 1
ATOM 681 O O . ALA A 1 88 ? 1.962 -6.426 -8.456 1.00 92.25 88 ALA A O 1
ATOM 682 N N . VAL A 1 89 ? 2.369 -7.346 -10.468 1.00 92.62 89 VAL A N 1
ATOM 683 C CA . VAL A 1 89 ? 1.389 -8.437 -10.341 1.00 92.62 89 VAL A CA 1
ATOM 684 C C . VAL A 1 89 ? 1.778 -9.410 -9.227 1.00 92.62 89 VAL A C 1
ATOM 686 O O . VAL A 1 89 ? 0.900 -9.796 -8.453 1.00 92.62 89 VAL A O 1
ATOM 689 N N . ASP A 1 90 ? 3.062 -9.763 -9.100 1.00 93.56 90 ASP A N 1
ATOM 690 C CA . ASP A 1 90 ? 3.558 -10.589 -7.987 1.00 93.56 90 ASP A CA 1
ATOM 691 C C . ASP A 1 90 ? 3.238 -9.951 -6.627 1.00 93.56 90 ASP A C 1
ATOM 693 O O . ASP A 1 90 ? 2.588 -10.557 -5.771 1.00 93.56 90 ASP A O 1
ATOM 697 N N . LEU A 1 91 ? 3.602 -8.679 -6.455 1.00 94.44 91 LEU A N 1
ATOM 698 C CA . LEU A 1 91 ? 3.391 -7.965 -5.197 1.00 94.44 91 LEU A CA 1
ATOM 699 C C . LEU A 1 91 ? 1.913 -7.738 -4.877 1.00 94.44 91 LEU A C 1
ATOM 701 O O . LEU A 1 91 ? 1.506 -7.846 -3.719 1.00 94.44 91 LEU A O 1
ATOM 705 N N . MET A 1 92 ? 1.085 -7.461 -5.884 1.00 93.81 92 MET A N 1
ATOM 706 C CA . MET A 1 92 ? -0.366 -7.406 -5.697 1.00 93.81 92 MET A CA 1
ATOM 707 C C . MET A 1 92 ? -0.913 -8.770 -5.258 1.00 93.81 92 MET A C 1
ATOM 709 O O . MET A 1 92 ? -1.742 -8.831 -4.349 1.00 93.81 92 MET A O 1
ATOM 713 N N . GLY A 1 93 ? -0.408 -9.868 -5.830 1.00 93.62 93 GLY A N 1
ATOM 714 C CA . GLY A 1 93 ? -0.735 -11.234 -5.409 1.00 93.62 93 GLY A CA 1
ATOM 715 C C . GLY A 1 93 ? -0.378 -11.529 -3.947 1.00 93.62 93 GLY A C 1
ATOM 716 O O . GLY A 1 93 ? -1.080 -12.293 -3.290 1.00 93.62 93 GLY A O 1
ATOM 717 N N . ARG A 1 94 ? 0.658 -10.868 -3.420 1.00 93.88 94 ARG A N 1
ATOM 718 C CA . ARG A 1 94 ? 1.086 -10.922 -2.009 1.00 93.88 94 ARG A CA 1
ATOM 719 C C . ARG A 1 94 ? 0.352 -9.927 -1.100 1.00 93.88 94 ARG A C 1
ATOM 721 O O . ARG A 1 94 ? 0.590 -9.882 0.103 1.00 93.88 94 ARG A O 1
ATOM 728 N N . GLY A 1 95 ? -0.578 -9.153 -1.656 1.00 93.56 95 GLY A N 1
ATOM 729 C CA . GLY A 1 95 ? -1.490 -8.302 -0.900 1.00 93.56 95 GLY A CA 1
ATOM 730 C C . GLY A 1 95 ? -1.157 -6.814 -0.922 1.00 93.56 95 GLY A C 1
ATOM 731 O O . GLY A 1 95 ? -1.708 -6.093 -0.092 1.00 93.56 95 GLY A O 1
ATOM 732 N N . ALA A 1 96 ? -0.299 -6.330 -1.823 1.00 95.19 96 ALA A N 1
ATOM 733 C CA . ALA A 1 96 ? -0.168 -4.894 -2.083 1.00 95.19 96 ALA A CA 1
ATOM 734 C C . ALA A 1 96 ? -1.452 -4.323 -2.722 1.00 95.19 96 ALA A C 1
ATOM 736 O O . ALA A 1 96 ? -2.079 -4.975 -3.556 1.00 95.19 96 ALA A O 1
ATOM 737 N N . ASP A 1 97 ? -1.827 -3.094 -2.357 1.00 95.56 97 ASP A N 1
ATOM 738 C CA . ASP A 1 97 ? -3.037 -2.418 -2.862 1.00 95.56 97 ASP A CA 1
ATOM 739 C C . ASP A 1 97 ? -2.725 -1.390 -3.963 1.00 95.56 97 ASP A C 1
ATOM 741 O O . ASP A 1 97 ? -3.603 -0.984 -4.728 1.00 95.56 97 ASP A O 1
ATOM 745 N N . MET A 1 98 ? -1.463 -0.966 -4.043 1.00 94.06 98 MET A N 1
ATOM 746 C CA . MET A 1 98 ? -0.947 -0.042 -5.045 1.00 94.06 98 MET A CA 1
ATOM 747 C C . MET A 1 98 ? 0.502 -0.395 -5.370 1.00 94.06 98 MET A C 1
ATOM 749 O O . MET A 1 98 ? 1.280 -0.753 -4.489 1.00 94.06 98 MET A O 1
ATOM 753 N N . TYR A 1 99 ? 0.882 -0.225 -6.630 1.00 92.69 99 TYR A N 1
ATOM 754 C CA . TYR A 1 99 ? 2.273 -0.252 -7.058 1.00 92.69 99 TYR A CA 1
ATOM 755 C C . TYR A 1 99 ? 2.609 1.096 -7.690 1.00 92.69 99 TYR A C 1
ATOM 757 O O . TYR A 1 99 ? 1.880 1.549 -8.576 1.00 92.69 99 TYR A O 1
ATOM 765 N N . TYR A 1 100 ? 3.685 1.743 -7.245 1.00 88.56 100 TYR A N 1
ATOM 766 C CA . TYR A 1 100 ? 4.188 2.953 -7.890 1.00 88.56 100 TYR A CA 1
ATOM 767 C C . TYR A 1 100 ? 5.614 2.748 -8.392 1.00 88.56 100 TYR A C 1
ATOM 769 O O . TYR A 1 100 ? 6.457 2.112 -7.755 1.00 88.56 100 TYR A O 1
ATOM 777 N N . THR A 1 101 ? 5.877 3.327 -9.558 1.00 86.19 101 THR A N 1
ATOM 778 C CA . THR A 1 101 ? 7.197 3.355 -10.171 1.00 86.19 101 THR A CA 1
ATOM 779 C C . THR A 1 101 ? 7.576 4.780 -10.532 1.00 86.19 101 THR A C 1
ATOM 781 O O . THR A 1 101 ? 6.725 5.611 -10.843 1.00 86.19 101 THR A O 1
ATOM 784 N N . ILE A 1 102 ? 8.875 5.052 -10.480 1.00 84.69 102 ILE A N 1
ATOM 785 C CA . ILE A 1 102 ? 9.480 6.315 -10.916 1.00 84.69 102 ILE A CA 1
ATOM 786 C C . ILE A 1 102 ? 9.743 6.354 -12.431 1.00 84.69 102 ILE A C 1
ATOM 788 O O . ILE A 1 102 ? 10.224 7.363 -12.945 1.00 84.69 102 ILE A O 1
ATOM 792 N N . ARG A 1 103 ? 9.494 5.251 -13.148 1.00 83.75 103 ARG A N 1
ATOM 793 C CA . ARG A 1 103 ? 9.688 5.171 -14.599 1.00 83.75 103 ARG A CA 1
ATOM 794 C C . ARG A 1 103 ? 8.530 5.859 -15.334 1.00 83.75 103 ARG A C 1
ATOM 796 O O . ARG A 1 103 ? 7.405 5.902 -14.844 1.00 83.75 103 ARG A O 1
ATOM 803 N N . SER A 1 104 ? 8.821 6.407 -16.512 1.00 82.38 104 SER A N 1
ATOM 804 C CA . SER A 1 104 ? 7.806 6.966 -17.412 1.00 82.38 104 SER A CA 1
ATOM 805 C C . SER A 1 104 ? 6.958 5.859 -18.046 1.00 82.38 104 SER A C 1
ATOM 807 O O . SER A 1 104 ? 7.288 4.683 -17.950 1.00 82.38 104 SER A O 1
ATOM 809 N N . TYR A 1 105 ? 5.879 6.223 -18.741 1.00 74.94 105 TYR A N 1
ATOM 810 C CA . TYR A 1 105 ? 5.097 5.253 -19.518 1.00 74.94 105 TYR A CA 1
ATOM 811 C C . TYR A 1 105 ? 5.894 4.612 -20.666 1.00 74.94 105 TYR A C 1
ATOM 813 O O . TYR A 1 105 ? 5.639 3.469 -21.023 1.00 74.94 105 TYR A O 1
ATOM 821 N N . GLU A 1 106 ? 6.867 5.330 -21.226 1.00 78.62 106 GLU A N 1
ATOM 822 C CA . GLU A 1 106 ? 7.662 4.915 -22.390 1.00 78.62 106 GLU A CA 1
ATOM 823 C C . GLU A 1 106 ? 8.941 4.160 -21.998 1.00 78.62 106 GLU A C 1
ATOM 825 O O . GLU A 1 106 ? 9.962 4.343 -22.643 1.00 78.62 106 GLU A O 1
ATOM 830 N N . VAL A 1 107 ? 8.930 3.377 -20.913 1.00 69.62 107 VAL A N 1
ATOM 831 C CA . VAL A 1 107 ? 10.111 2.654 -20.397 1.00 69.62 107 VAL A CA 1
ATOM 832 C C . VAL A 1 107 ? 10.932 2.024 -21.535 1.00 69.62 107 VAL A C 1
ATOM 834 O O . VAL A 1 107 ? 10.459 1.085 -22.172 1.00 69.62 107 VAL A O 1
ATOM 837 N N . ILE A 1 108 ? 12.140 2.556 -21.773 1.00 57.62 108 ILE A N 1
ATOM 838 C CA . ILE A 1 108 ? 13.166 2.001 -22.677 1.00 57.62 108 ILE A CA 1
ATOM 839 C C . ILE A 1 108 ? 14.235 1.286 -21.853 1.00 57.62 108 ILE A C 1
ATOM 841 O O . ILE A 1 108 ? 14.607 1.839 -20.781 1.00 57.62 108 ILE A O 1
#

pLDDT: mean 91.42, std 8.55, range [57.62, 98.5]

Organism: NCBI:txid408172

Nearest PDB structures (foldseek):
  3oa3-assembly1_A  TM=7.215E-01  e=2.251E-02  Coccidioides immitis
  5dbu-assembly3_F  TM=7.208E-01  e=9.819E-02  Streptococcus suis GZ1
  1mzh-assembly1_B  TM=6.344E-01  e=7.512E-02  Aquifex aeolicus
  1ub3-assembly1_A  TM=6.460E-01  e=8.588E-02  Thermus thermophilus
  3r12-assembly1_B  TM=5.637E-01  e=2.193E-01  Thermotoga maritima